Protein AF-A0A7W8GCJ0-F1 (afdb_monomer)

Radius of gyration: 12.18 Å; Cα contacts (8 Å, |Δi|>4): 55; chains: 1; bounding box: 26×27×34 Å

Foldseek 3Di:
DPDDDLVRLVVLVVVQLVVLCVVCVPDDSLVSCCLLVCFPADPNGTDRPDPDRSSVSSVVSVVSVVD

pLDDT: mean 86.9, std 11.87, range [45.88, 97.56]

Organism: NCBI:txid1665626

Sequence (67 aa):
MQQMSRLDANRALLTLLLQEVEAYPDLRLGQVLVNLGVLTFEEGRPVDPFYEEPSVTLRRVRQSTQR

Mean predicted aligned error: 4.7 Å

Solvent-accessible surface area (backbone atoms only — not comparable to full-atom values): 4046 Å² total; per-residue (Å²): 130,86,78,74,48,63,66,57,24,46,50,54,45,50,53,53,50,50,53,49,47,70,76,42,72,87,54,52,70,63,53,52,34,34,74,48,54,72,25,44,80,54,98,91,38,73,39,77,88,68,97,63,59,45,53,57,50,42,54,49,24,60,59,61,76,74,111

Structure (mmCIF, N/CA/C/O backbone):
data_AF-A0A7W8GCJ0-F1
#
_entry.id   AF-A0A7W8GCJ0-F1
#
loop_
_atom_site.group_PDB
_atom_site.id
_atom_site.type_symbol
_atom_site.label_atom_id
_atom_site.label_alt_id
_atom_site.label_comp_id
_atom_site.label_asym_id
_atom_site.label_entity_id
_atom_site.label_seq_id
_atom_site.pdbx_PDB_ins_code
_atom_site.Cartn_x
_atom_site.Cartn_y
_atom_site.Cartn_z
_atom_site.occupancy
_atom_site.B_iso_or_equiv
_atom_site.auth_seq_id
_atom_site.auth_comp_id
_atom_site.auth_asym_id
_atom_site.auth_atom_id
_atom_site.pdbx_PDB_model_num
ATOM 1 N N . MET A 1 1 ? 8.001 5.322 -24.111 1.00 45.88 1 MET A N 1
ATOM 2 C CA . MET A 1 1 ? 7.672 5.550 -22.686 1.00 45.88 1 MET A CA 1
ATOM 3 C C . MET A 1 1 ? 8.970 5.513 -21.900 1.00 45.88 1 MET A C 1
ATOM 5 O O . MET A 1 1 ? 9.667 4.513 -22.013 1.00 45.88 1 MET A O 1
ATOM 9 N N . GLN A 1 2 ? 9.336 6.576 -21.178 1.00 53.56 2 GLN A N 1
ATOM 10 C CA . GLN A 1 2 ? 10.470 6.502 -20.247 1.00 53.56 2 GLN A CA 1
ATOM 11 C C . GLN A 1 2 ? 10.169 5.424 -19.201 1.00 53.56 2 GLN A C 1
ATOM 13 O O . GLN A 1 2 ? 9.090 5.417 -18.607 1.00 53.56 2 GLN A O 1
ATOM 18 N N . GLN A 1 3 ? 11.093 4.484 -19.028 1.00 65.19 3 GLN A N 1
ATOM 19 C CA . GLN A 1 3 ? 10.986 3.460 -18.001 1.00 65.19 3 GLN A CA 1
ATOM 20 C C . GLN A 1 3 ? 11.135 4.151 -16.642 1.00 65.19 3 GLN A C 1
ATOM 22 O O . GLN A 1 3 ? 12.154 4.786 -16.380 1.00 65.19 3 GLN A O 1
ATOM 27 N N . MET A 1 4 ? 10.089 4.094 -15.814 1.00 80.00 4 MET A N 1
ATOM 28 C CA . MET A 1 4 ? 10.106 4.680 -14.472 1.00 80.00 4 MET A CA 1
ATOM 29 C C . MET A 1 4 ? 11.246 4.054 -13.666 1.00 80.00 4 MET A C 1
ATOM 31 O O . MET A 1 4 ? 11.393 2.828 -13.666 1.00 80.00 4 MET A O 1
ATOM 35 N N . SER A 1 5 ? 12.058 4.878 -12.999 1.00 91.62 5 SER A N 1
ATOM 36 C CA . SER A 1 5 ? 13.154 4.357 -12.186 1.00 91.62 5 SER A CA 1
ATOM 37 C C . SER A 1 5 ? 12.609 3.543 -11.009 1.00 91.62 5 SER A C 1
ATOM 39 O O . SER A 1 5 ? 11.496 3.781 -10.529 1.00 91.62 5 SER A O 1
ATOM 41 N N . ARG A 1 6 ? 13.407 2.596 -10.501 1.00 91.50 6 ARG A N 1
ATOM 42 C CA . ARG A 1 6 ? 13.047 1.822 -9.302 1.00 91.50 6 ARG A CA 1
ATOM 43 C C . ARG A 1 6 ? 12.733 2.740 -8.113 1.00 91.50 6 ARG A C 1
ATOM 45 O O . ARG A 1 6 ? 11.781 2.489 -7.381 1.00 91.50 6 ARG A O 1
ATOM 52 N N . LEU A 1 7 ? 13.507 3.817 -7.949 1.00 93.44 7 LEU A N 1
ATOM 53 C CA . LEU A 1 7 ? 13.305 4.804 -6.888 1.00 93.44 7 LEU A CA 1
ATOM 54 C C . LEU A 1 7 ? 11.958 5.518 -7.028 1.00 93.44 7 LEU A C 1
ATOM 56 O O . LEU A 1 7 ? 11.236 5.649 -6.043 1.00 93.44 7 LEU A O 1
ATOM 60 N N . ASP A 1 8 ? 11.608 5.956 -8.235 1.00 95.56 8 ASP A N 1
ATOM 61 C CA . ASP A 1 8 ? 10.347 6.662 -8.462 1.00 95.56 8 ASP A CA 1
ATOM 62 C C . ASP A 1 8 ? 9.152 5.729 -8.270 1.00 95.56 8 ASP A C 1
ATOM 64 O O . ASP A 1 8 ? 8.150 6.127 -7.678 1.00 95.56 8 ASP A O 1
ATOM 68 N N . ALA A 1 9 ? 9.263 4.475 -8.719 1.00 93.31 9 ALA A N 1
ATOM 69 C CA . ALA A 1 9 ? 8.222 3.478 -8.507 1.00 93.31 9 ALA A CA 1
ATOM 70 C C . ALA A 1 9 ? 8.006 3.191 -7.012 1.00 93.31 9 ALA A C 1
ATOM 72 O O . ALA A 1 9 ? 6.867 3.194 -6.548 1.00 93.31 9 ALA A O 1
ATOM 73 N N . ASN A 1 10 ? 9.093 3.040 -6.246 1.00 93.69 10 ASN A N 1
ATOM 74 C CA . ASN A 1 10 ? 9.029 2.905 -4.790 1.00 93.69 10 ASN A CA 1
ATOM 75 C C . ASN A 1 10 ? 8.368 4.121 -4.134 1.00 93.69 10 ASN A C 1
ATOM 77 O O . ASN A 1 10 ? 7.471 3.960 -3.313 1.00 93.69 10 ASN A O 1
ATOM 81 N N . ARG A 1 11 ? 8.769 5.341 -4.511 1.00 96.81 11 ARG A N 1
ATOM 82 C CA . ARG A 1 11 ? 8.169 6.573 -3.976 1.00 96.81 11 ARG A CA 1
ATOM 83 C C . ARG A 1 11 ? 6.669 6.631 -4.246 1.00 96.81 11 ARG A C 1
ATOM 85 O O . ARG A 1 11 ? 5.907 6.908 -3.330 1.00 96.81 11 ARG A O 1
ATOM 92 N N . ALA A 1 12 ? 6.248 6.318 -5.468 1.00 95.62 12 ALA A N 1
ATOM 93 C CA . ALA A 1 12 ? 4.837 6.316 -5.832 1.00 95.62 12 ALA A CA 1
ATOM 94 C C . ALA A 1 12 ? 4.029 5.260 -5.057 1.00 95.62 12 ALA A C 1
ATOM 96 O O . ALA A 1 12 ? 2.919 5.555 -4.623 1.00 95.62 12 ALA A O 1
ATOM 97 N N . LEU A 1 13 ? 4.583 4.061 -4.844 1.00 94.25 13 LEU A N 1
ATOM 98 C CA . LEU A 1 13 ? 3.954 3.037 -4.001 1.00 94.25 13 LEU A CA 1
ATOM 99 C C . LEU A 1 13 ? 3.811 3.504 -2.549 1.00 94.25 13 LEU A C 1
ATOM 101 O O . LEU A 1 13 ? 2.746 3.340 -1.966 1.00 94.25 13 LEU A O 1
ATOM 105 N N . LEU A 1 14 ? 4.848 4.128 -1.983 1.00 95.81 14 LEU A N 1
ATOM 106 C CA . LEU A 1 14 ? 4.802 4.668 -0.622 1.00 95.81 14 LEU A CA 1
ATOM 107 C C . LEU A 1 14 ? 3.765 5.789 -0.480 1.00 95.81 14 LEU A C 1
ATOM 109 O O . LEU A 1 14 ? 3.081 5.850 0.535 1.00 95.81 14 LEU A O 1
ATOM 113 N N . THR A 1 15 ? 3.610 6.647 -1.493 1.00 96.94 15 THR A N 1
ATOM 114 C CA . THR A 1 15 ? 2.557 7.672 -1.503 1.00 96.94 15 THR A CA 1
ATOM 115 C C . THR A 1 15 ? 1.162 7.049 -1.469 1.00 96.94 15 THR A C 1
ATOM 117 O O . THR A 1 15 ? 0.338 7.483 -0.671 1.00 96.94 15 THR A O 1
ATOM 120 N N . LEU A 1 16 ? 0.904 6.022 -2.286 1.00 95.25 16 LEU A N 1
ATOM 121 C CA . LEU A 1 16 ? -0.384 5.314 -2.284 1.00 95.25 16 LEU A CA 1
ATOM 122 C C . LEU A 1 16 ? -0.632 4.603 -0.949 1.00 95.25 16 LEU A C 1
ATOM 124 O O . LEU A 1 16 ? -1.736 4.651 -0.420 1.00 95.25 16 LEU A O 1
ATOM 128 N N . LEU A 1 17 ? 0.410 3.992 -0.379 1.00 95.31 17 LEU A N 1
ATOM 129 C CA . LEU A 1 17 ? 0.327 3.345 0.926 1.00 95.31 17 LEU A CA 1
ATOM 130 C C . LEU A 1 17 ? -0.061 4.333 2.026 1.00 95.31 17 LEU A C 1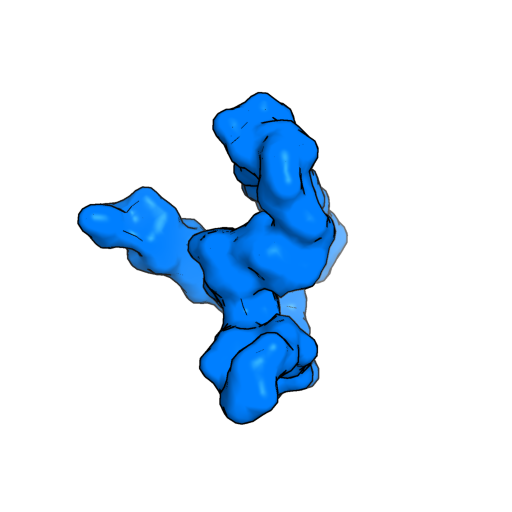
ATOM 132 O O . LEU A 1 17 ? -0.925 4.025 2.840 1.00 95.31 17 LEU A O 1
ATOM 136 N N . LEU A 1 18 ? 0.560 5.514 2.042 1.00 96.44 18 LEU A N 1
ATOM 137 C CA . LEU A 1 18 ? 0.250 6.542 3.030 1.00 96.44 18 LEU A CA 1
ATOM 138 C C . LEU A 1 18 ? -1.207 7.011 2.911 1.00 96.44 18 LEU A C 1
ATOM 140 O O . LEU A 1 18 ? -1.898 7.082 3.920 1.00 96.44 18 LEU A O 1
ATOM 144 N N . GLN A 1 19 ? -1.683 7.246 1.684 1.00 95.44 19 GLN A N 1
ATOM 145 C CA . GLN A 1 19 ? -3.074 7.632 1.422 1.00 95.44 19 GLN A CA 1
ATOM 146 C C . GLN A 1 19 ? -4.075 6.583 1.927 1.00 95.44 19 GLN A C 1
ATOM 148 O O . GLN A 1 19 ? -5.077 6.936 2.541 1.00 95.44 19 GLN A O 1
ATOM 153 N N . GLU A 1 20 ? -3.797 5.297 1.706 1.00 95.56 20 GLU A N 1
ATOM 154 C CA . GLU A 1 20 ? -4.682 4.211 2.138 1.00 95.56 20 GLU A CA 1
ATOM 155 C C . GLU A 1 20 ? -4.718 4.069 3.669 1.00 95.56 20 GLU A C 1
ATOM 157 O O . GLU A 1 20 ? -5.783 3.865 4.248 1.00 95.56 20 GLU A O 1
ATOM 162 N N . VAL A 1 21 ? -3.569 4.222 4.343 1.00 96.69 21 VAL A N 1
ATOM 163 C CA . VAL A 1 21 ? -3.493 4.215 5.817 1.00 96.69 21 VAL A CA 1
ATOM 164 C C . VAL A 1 21 ? -4.281 5.382 6.414 1.00 96.69 21 VAL A C 1
ATOM 166 O O . VAL A 1 21 ? -4.966 5.205 7.419 1.00 96.69 21 VAL A O 1
ATOM 169 N N . GLU A 1 22 ? -4.206 6.564 5.802 1.00 96.69 22 GLU A N 1
ATOM 170 C CA . GLU A 1 22 ? -4.970 7.738 6.235 1.00 96.69 22 GLU A CA 1
ATOM 171 C C . GLU A 1 22 ? -6.479 7.568 6.001 1.00 96.69 22 GLU A C 1
ATOM 173 O O . GLU A 1 22 ? -7.278 7.979 6.842 1.00 96.69 22 GLU A O 1
ATOM 178 N N . ALA A 1 23 ? -6.879 6.943 4.889 1.00 95.56 23 ALA A N 1
ATOM 179 C CA . ALA A 1 23 ? -8.283 6.696 4.565 1.00 95.56 23 ALA A CA 1
ATOM 180 C C . ALA A 1 23 ? -8.922 5.595 5.431 1.00 95.56 23 ALA A C 1
ATOM 182 O O . ALA A 1 23 ? -10.113 5.670 5.741 1.00 95.56 23 ALA A O 1
ATOM 183 N N . TYR A 1 24 ? -8.141 4.588 5.835 1.00 96.12 24 TYR A N 1
ATOM 184 C CA . TYR A 1 24 ? -8.621 3.412 6.564 1.00 96.12 24 TYR A CA 1
ATOM 185 C C . TYR A 1 24 ? -7.761 3.115 7.809 1.00 96.12 24 TYR A C 1
ATOM 187 O O . TYR A 1 24 ? -7.097 2.074 7.873 1.00 96.12 24 TYR A O 1
ATOM 195 N N . PRO A 1 25 ? -7.789 3.990 8.833 1.00 96.38 25 PRO A N 1
ATOM 196 C CA . PRO A 1 25 ? -6.871 3.929 9.976 1.00 96.38 25 PRO A CA 1
ATOM 197 C C . PRO A 1 25 ? -7.035 2.680 10.857 1.00 96.38 25 PRO A C 1
ATOM 199 O O . PRO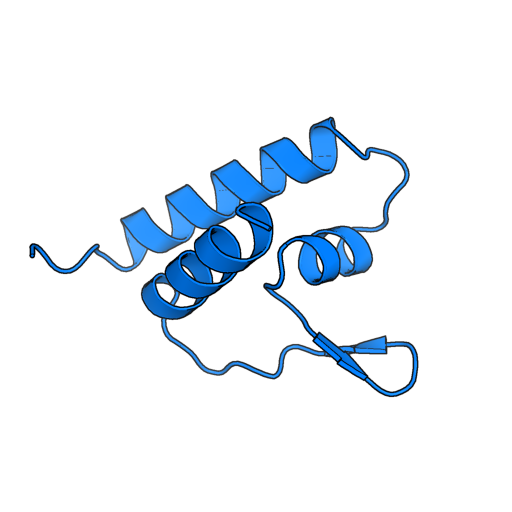 A 1 25 ? -6.110 2.307 11.576 1.00 96.38 25 PRO A O 1
ATOM 202 N N . ASP A 1 26 ? -8.191 2.016 10.794 1.00 97.56 26 ASP A N 1
ATOM 203 C CA . ASP A 1 26 ? -8.482 0.814 11.584 1.00 97.56 26 ASP A CA 1
ATOM 204 C C . ASP A 1 26 ? -7.918 -0.474 10.957 1.00 97.56 26 ASP A C 1
ATOM 206 O O . ASP A 1 26 ? -7.899 -1.534 11.593 1.00 97.56 26 ASP A O 1
ATOM 210 N N . LEU A 1 27 ? -7.465 -0.418 9.700 1.00 94.56 27 LEU A N 1
ATOM 211 C CA . LEU A 1 27 ? -6.885 -1.576 9.030 1.00 94.56 27 LEU A CA 1
ATOM 212 C C . LEU A 1 27 ? -5.459 -1.829 9.515 1.00 94.56 27 LEU A C 1
ATOM 214 O O . LEU A 1 27 ? -4.617 -0.937 9.600 1.00 94.56 27 LEU A O 1
ATOM 218 N N . ARG A 1 28 ? -5.134 -3.102 9.753 1.00 94.62 28 ARG A N 1
ATOM 219 C CA . ARG A 1 28 ? -3.742 -3.505 9.983 1.00 94.62 28 ARG A CA 1
ATOM 220 C C . ARG A 1 28 ? -2.954 -3.364 8.685 1.00 94.62 28 ARG A C 1
ATOM 222 O O . ARG A 1 28 ? -3.488 -3.621 7.609 1.00 94.62 28 ARG A O 1
ATOM 229 N N . LEU A 1 29 ? -1.651 -3.103 8.789 1.00 92.88 29 LEU A N 1
ATOM 230 C CA . LEU A 1 29 ? -0.782 -2.900 7.623 1.00 92.88 29 LEU A CA 1
ATOM 231 C C . LEU A 1 29 ? -0.901 -4.014 6.566 1.00 92.88 29 LEU A C 1
ATOM 233 O O . LEU A 1 29 ? -0.987 -3.726 5.380 1.00 92.88 29 LEU A O 1
ATOM 237 N N . GLY A 1 30 ? -0.976 -5.286 6.973 1.00 92.56 30 GLY A N 1
ATOM 238 C CA . GLY A 1 30 ? -1.165 -6.391 6.025 1.00 92.56 30 GLY A CA 1
ATOM 239 C C . GLY A 1 30 ? -2.475 -6.308 5.228 1.00 92.56 30 GLY A C 1
ATOM 240 O O . GLY A 1 30 ? -2.487 -6.650 4.053 1.00 92.56 30 GLY A O 1
ATOM 241 N N . GLN A 1 31 ? -3.561 -5.818 5.835 1.00 92.31 31 GLN A N 1
ATOM 242 C CA . GLN A 1 31 ? -4.848 -5.616 5.156 1.00 92.31 31 GLN A CA 1
ATOM 243 C C . GLN A 1 31 ? -4.779 -4.436 4.1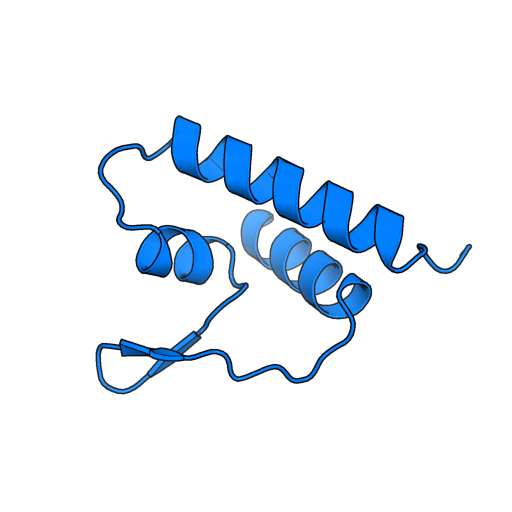87 1.00 92.31 31 GLN A C 1
ATOM 245 O O . GLN A 1 31 ? -5.247 -4.559 3.064 1.00 92.31 31 GLN A O 1
ATOM 250 N N . VAL A 1 32 ? -4.125 -3.341 4.582 1.00 94.50 32 VAL A N 1
ATOM 251 C CA . VAL A 1 32 ? -3.859 -2.190 3.702 1.00 94.50 32 VAL A CA 1
ATOM 252 C C . VAL A 1 32 ? -3.087 -2.629 2.452 1.00 94.50 32 VAL A C 1
ATOM 254 O O . VAL A 1 32 ? -3.466 -2.314 1.328 1.00 94.50 32 VAL A O 1
ATOM 257 N N . LEU A 1 33 ? -2.025 -3.417 2.630 1.00 92.69 33 LEU A N 1
ATOM 258 C CA . LEU A 1 33 ? -1.211 -3.912 1.518 1.00 92.69 33 LEU A CA 1
ATOM 259 C C . LEU A 1 33 ? -1.980 -4.873 0.595 1.00 92.69 33 LEU A C 1
ATOM 261 O O . LEU A 1 33 ? -1.753 -4.862 -0.615 1.00 92.69 33 LEU A O 1
ATOM 265 N N . VAL A 1 34 ? -2.886 -5.687 1.145 1.00 91.69 34 VAL A N 1
ATOM 266 C CA . VAL A 1 34 ? -3.793 -6.537 0.355 1.00 91.69 34 VAL A CA 1
ATOM 267 C C . VAL A 1 34 ? -4.806 -5.689 -0.415 1.00 91.69 34 VAL A C 1
ATOM 269 O O . VAL A 1 34 ? -4.986 -5.914 -1.608 1.00 91.69 34 VAL A O 1
ATOM 27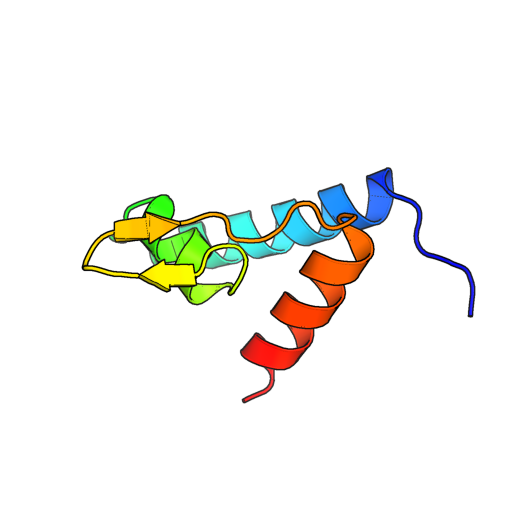2 N N . ASN A 1 35 ? -5.418 -4.685 0.220 1.00 90.31 35 ASN A N 1
ATOM 273 C CA . ASN A 1 35 ? -6.375 -3.781 -0.429 1.00 90.31 35 ASN A CA 1
ATOM 274 C C . ASN A 1 35 ? -5.745 -3.035 -1.611 1.00 90.31 35 ASN A C 1
ATOM 276 O O . ASN A 1 35 ? -6.350 -2.927 -2.674 1.00 90.31 35 ASN A O 1
ATOM 280 N N . LEU A 1 36 ? -4.492 -2.598 -1.462 1.00 90.69 36 LEU A N 1
ATOM 281 C CA . LEU A 1 36 ? -3.732 -1.973 -2.544 1.00 90.69 36 LEU A CA 1
ATOM 282 C C . LEU A 1 36 ? -3.274 -2.964 -3.627 1.00 90.69 36 LEU A C 1
ATOM 284 O O . LEU A 1 36 ? -2.756 -2.543 -4.657 1.00 90.69 36 LEU A O 1
ATOM 288 N N . GLY A 1 37 ? -3.430 -4.276 -3.433 1.00 89.38 37 GLY A N 1
ATOM 289 C CA . GLY A 1 37 ? -2.947 -5.295 -4.370 1.00 89.38 37 GLY A CA 1
ATOM 290 C C . GLY A 1 37 ? -1.418 -5.415 -4.418 1.00 89.38 37 GLY A C 1
ATOM 291 O O . GLY A 1 37 ? -0.856 -5.841 -5.435 1.00 89.38 37 GLY A O 1
ATOM 292 N N . VAL A 1 38 ? -0.743 -5.004 -3.337 1.00 90.50 38 VAL A N 1
ATOM 293 C CA . VAL A 1 38 ? 0.695 -5.225 -3.120 1.00 90.50 38 VAL A CA 1
ATOM 294 C C . VAL A 1 38 ? 0.930 -6.659 -2.656 1.00 90.50 38 VAL A C 1
ATOM 296 O O . VAL A 1 38 ? 1.805 -7.330 -3.190 1.00 90.50 38 VAL A O 1
ATOM 299 N N . LEU A 1 39 ? 0.111 -7.128 -1.713 1.00 90.81 39 LEU A N 1
ATOM 300 C CA . LEU A 1 39 ? 0.067 -8.518 -1.260 1.00 90.81 39 LEU A CA 1
ATOM 301 C C . LEU A 1 39 ? -1.178 -9.218 -1.811 1.00 90.81 39 LEU A C 1
ATOM 303 O O . LEU A 1 39 ? -2.168 -8.569 -2.153 1.00 90.81 39 LEU A O 1
ATOM 307 N N . THR A 1 40 ? -1.149 -10.546 -1.849 1.00 88.06 40 THR A N 1
ATOM 308 C 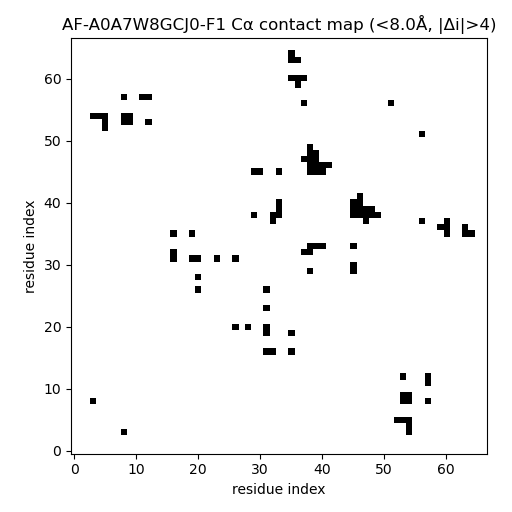CA . THR A 1 40 ? -2.345 -11.375 -2.044 1.00 88.06 40 THR A CA 1
ATOM 309 C C . THR A 1 40 ? -2.803 -11.958 -0.715 1.00 88.06 40 THR A C 1
ATOM 311 O O . THR A 1 40 ? -2.082 -11.931 0.281 1.00 88.06 40 THR A O 1
ATOM 314 N N . PHE A 1 41 ? -4.039 -12.450 -0.673 1.00 86.94 41 PHE A N 1
ATOM 315 C CA . PHE A 1 41 ? -4.587 -13.120 0.499 1.00 86.94 41 PHE A CA 1
ATOM 316 C C . PHE A 1 41 ? -4.807 -14.591 0.164 1.00 86.94 41 PHE A C 1
ATOM 318 O O . PHE A 1 41 ? -5.677 -14.924 -0.639 1.00 86.94 41 PHE A O 1
ATOM 325 N N . GLU A 1 42 ? -4.010 -15.465 0.765 1.00 88.81 42 GLU A N 1
ATOM 326 C CA . GLU A 1 42 ? -4.042 -16.906 0.520 1.00 88.81 42 GLU A CA 1
ATOM 327 C C . GLU A 1 42 ? -4.154 -17.627 1.861 1.00 88.81 42 GLU A C 1
ATOM 329 O O . GLU A 1 42 ? -3.477 -17.269 2.821 1.00 88.81 42 GLU A O 1
ATOM 334 N N . GLU A 1 43 ? -5.044 -18.618 1.959 1.00 89.50 43 GLU A N 1
ATOM 335 C CA . GLU A 1 43 ? -5.229 -19.431 3.177 1.00 89.50 43 GLU A CA 1
ATOM 336 C C . GLU A 1 43 ? -5.436 -18.609 4.470 1.00 89.50 43 GLU A C 1
ATOM 338 O O . GLU A 1 43 ? -5.000 -18.994 5.554 1.00 89.50 43 GLU A O 1
ATOM 343 N N . GLY A 1 44 ? -6.094 -17.449 4.378 1.00 85.00 44 GLY A N 1
ATOM 344 C CA . GLY A 1 44 ? -6.370 -16.603 5.545 1.00 85.00 44 GLY A CA 1
ATOM 345 C C . GLY A 1 44 ? -5.214 -15.697 5.981 1.00 85.00 44 GLY A C 1
ATOM 346 O O . GLY A 1 44 ? -5.321 -15.045 7.024 1.00 85.00 44 GLY A O 1
ATOM 347 N N . ARG A 1 45 ? -4.122 -15.623 5.211 1.00 86.88 45 ARG A N 1
ATOM 348 C CA . ARG A 1 45 ? -2.957 -14.780 5.511 1.00 86.88 45 ARG A CA 1
ATOM 349 C C . ARG A 1 45 ? -2.542 -13.920 4.310 1.00 86.88 45 ARG A C 1
ATOM 351 O O . ARG A 1 45 ? -2.646 -14.372 3.171 1.00 86.88 45 ARG A O 1
ATOM 358 N N . PRO A 1 46 ? -2.040 -12.694 4.542 1.00 87.50 46 PRO A N 1
ATOM 359 C CA . PRO A 1 46 ? -1.339 -11.943 3.512 1.00 87.50 46 PRO A CA 1
ATOM 360 C C . PRO A 1 46 ? -0.066 -12.685 3.098 1.00 87.50 46 PRO A C 1
ATOM 362 O O . PRO A 1 46 ? 0.728 -13.080 3.954 1.00 87.50 46 PRO A O 1
ATOM 365 N N . VAL A 1 47 ? 0.125 -12.855 1.798 1.00 87.12 47 VAL A N 1
ATOM 366 C CA . VAL A 1 47 ? 1.324 -13.436 1.194 1.00 87.12 47 VAL A CA 1
ATOM 367 C C . VAL A 1 47 ? 1.887 -12.412 0.221 1.00 87.12 47 VAL A C 1
ATOM 369 O O . VAL A 1 47 ? 1.133 -11.677 -0.414 1.00 87.12 47 VAL A O 1
ATOM 372 N N . ASP A 1 48 ? 3.212 -12.330 0.137 1.00 82.94 48 ASP A N 1
ATOM 373 C CA . ASP A 1 48 ? 3.879 -11.623 -0.951 1.00 82.94 48 ASP A CA 1
ATOM 374 C C . ASP A 1 48 ? 4.183 -12.637 -2.058 1.00 82.94 48 ASP A C 1
ATOM 376 O O . ASP A 1 48 ? 5.149 -13.396 -1.937 1.00 82.94 48 ASP A O 1
ATOM 380 N N . PRO A 1 49 ? 3.350 -12.732 -3.106 1.00 70.75 49 PRO A N 1
ATOM 381 C CA . PRO A 1 49 ? 3.588 -13.689 -4.176 1.00 70.75 49 PRO A CA 1
ATOM 382 C C . PRO A 1 49 ? 4.591 -13.146 -5.208 1.00 70.75 49 PRO A C 1
ATOM 384 O O . PRO A 1 49 ? 4.858 -13.824 -6.201 1.00 70.75 49 PRO A O 1
ATOM 387 N N . PHE A 1 50 ? 5.123 -11.928 -5.028 1.00 66.12 50 PHE A N 1
ATOM 388 C CA . PHE A 1 50 ? 5.794 -11.186 -6.087 1.00 66.12 50 PHE A CA 1
ATOM 389 C C . PHE A 1 50 ? 7.271 -10.911 -5.771 1.00 66.12 50 PHE A C 1
ATOM 391 O O . PHE A 1 50 ? 7.624 -10.004 -5.030 1.00 66.12 50 PHE A O 1
ATOM 398 N N . TYR A 1 51 ? 8.171 -11.595 -6.479 1.00 67.12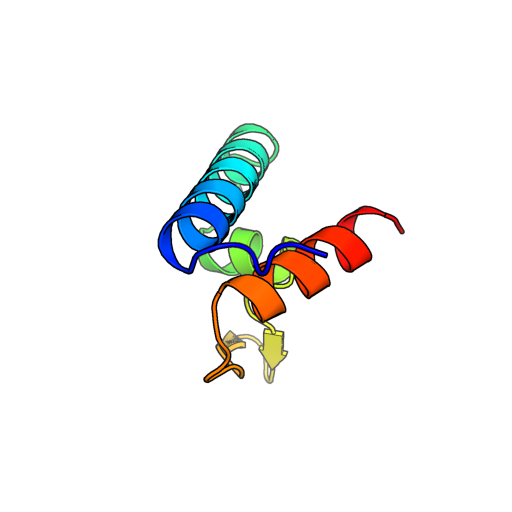 51 TYR A N 1
ATOM 399 C CA . TYR A 1 51 ? 9.589 -11.204 -6.637 1.00 67.12 51 TYR A CA 1
ATOM 400 C C . TYR A 1 51 ? 9.771 -10.134 -7.737 1.00 67.12 51 TYR A C 1
ATOM 402 O O . TYR A 1 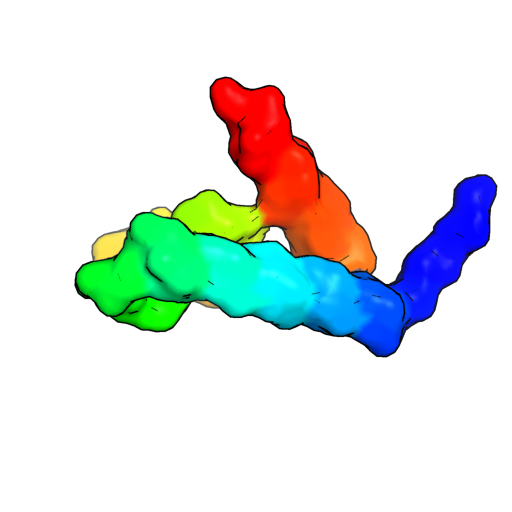51 ? 10.783 -10.082 -8.437 1.00 67.12 51 TYR A O 1
ATOM 410 N N . GLU A 1 52 ? 8.750 -9.305 -7.951 1.00 75.44 52 GLU A N 1
ATOM 411 C CA . GLU A 1 52 ? 8.645 -8.405 -9.097 1.00 75.44 52 GLU A CA 1
ATOM 412 C C . GLU A 1 52 ? 9.318 -7.047 -8.844 1.00 75.44 52 GLU A C 1
ATOM 414 O O . GLU A 1 52 ? 9.398 -6.556 -7.719 1.00 75.44 52 GLU A O 1
ATOM 419 N N . GLU A 1 53 ? 9.764 -6.388 -9.917 1.00 84.94 53 GLU A N 1
ATOM 420 C CA . GLU A 1 53 ? 10.268 -5.014 -9.834 1.00 84.94 53 GLU A CA 1
ATOM 421 C C . GLU A 1 53 ? 9.163 -4.039 -9.369 1.00 84.94 53 GLU A C 1
ATOM 423 O O . GLU A 1 53 ? 8.026 -4.135 -9.842 1.00 84.94 53 GLU A O 1
ATOM 428 N N . PRO A 1 54 ? 9.480 -3.014 -8.552 1.00 88.19 54 PRO A N 1
ATOM 429 C CA . PRO A 1 54 ? 8.493 -2.056 -8.036 1.00 88.19 54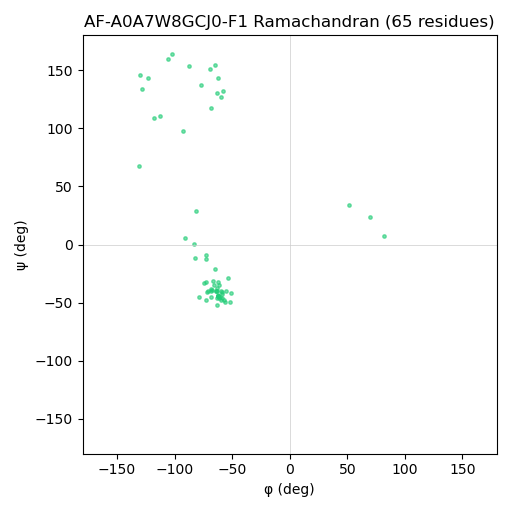 PRO A CA 1
ATOM 430 C C . PRO A 1 54 ? 7.634 -1.360 -9.098 1.00 88.19 54 PRO A C 1
ATOM 432 O O . PRO A 1 54 ? 6.490 -0.987 -8.841 1.00 88.19 54 PRO A O 1
ATOM 435 N N . SER A 1 55 ? 8.161 -1.184 -10.311 1.00 90.25 55 SER A N 1
ATOM 436 C CA . SER A 1 55 ? 7.416 -0.612 -11.437 1.00 90.25 55 SER A CA 1
ATOM 437 C C . SER A 1 55 ? 6.266 -1.512 -11.906 1.00 90.25 55 SER A C 1
ATOM 439 O O . SER A 1 55 ? 5.228 -1.004 -12.336 1.00 90.25 55 SER A O 1
ATOM 441 N N . VAL A 1 56 ? 6.417 -2.835 -11.789 1.00 89.31 56 VAL A N 1
ATOM 442 C CA . VAL A 1 56 ? 5.372 -3.822 -12.093 1.00 89.31 56 VAL A CA 1
ATOM 443 C C . VAL A 1 56 ? 4.296 -3.782 -11.015 1.00 89.31 56 VAL A C 1
ATOM 445 O O . VAL A 1 56 ? 3.119 -3.631 -11.352 1.00 89.31 56 VAL A O 1
ATOM 448 N N . THR A 1 57 ? 4.697 -3.794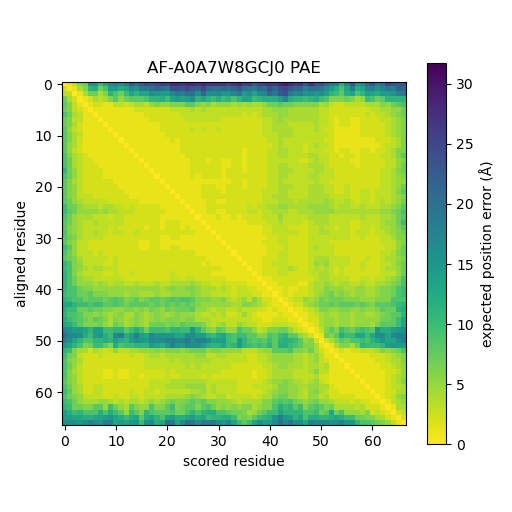 -9.740 1.00 90.25 57 THR A N 1
ATOM 449 C CA . THR A 1 57 ? 3.780 -3.657 -8.600 1.00 90.25 57 THR A CA 1
ATOM 450 C C . THR A 1 57 ? 2.958 -2.376 -8.708 1.00 90.25 57 THR A C 1
ATOM 452 O O . THR A 1 57 ? 1.732 -2.433 -8.666 1.00 90.25 57 THR A O 1
ATOM 455 N N . LEU A 1 58 ? 3.594 -1.227 -8.963 1.00 91.38 58 LEU A N 1
ATOM 456 C CA . LEU A 1 58 ? 2.896 0.053 -9.124 1.00 91.38 58 LEU A CA 1
ATOM 457 C C . LEU A 1 58 ? 1.865 0.030 -10.258 1.00 91.38 58 LEU A C 1
ATOM 459 O O . LEU A 1 58 ? 0.775 0.585 -10.116 1.00 91.38 58 LEU A O 1
ATOM 463 N N . ARG A 1 59 ? 2.195 -0.602 -11.391 1.00 89.31 59 ARG A N 1
ATOM 464 C CA . ARG A 1 59 ? 1.257 -0.744 -12.509 1.00 89.31 59 ARG A CA 1
ATOM 465 C C . ARG A 1 59 ? 0.029 -1.558 -12.099 1.00 89.31 59 ARG A C 1
ATOM 467 O O . ARG A 1 59 ? -1.077 -1.150 -12.440 1.00 89.31 59 ARG A O 1
ATOM 474 N N . ARG A 1 60 ? 0.216 -2.662 -11.367 1.00 87.12 60 ARG A N 1
ATOM 475 C CA . ARG A 1 60 ? -0.881 -3.499 -10.857 1.00 87.12 60 ARG A CA 1
ATOM 476 C C . ARG A 1 60 ? -1.759 -2.728 -9.874 1.00 87.12 60 ARG A C 1
ATOM 478 O O . ARG A 1 60 ? -2.960 -2.658 -10.102 1.00 87.12 60 ARG A O 1
ATOM 485 N N . VAL A 1 61 ? -1.167 -2.096 -8.855 1.00 89.50 61 VAL A N 1
ATOM 486 C CA . VAL A 1 61 ? -1.908 -1.293 -7.861 1.00 89.50 61 VAL A CA 1
ATOM 487 C C . VAL A 1 61 ? -2.808 -0.272 -8.560 1.00 89.50 61 VAL A C 1
ATOM 489 O O . VAL A 1 61 ? -4.010 -0.230 -8.322 1.00 89.50 61 VAL A O 1
ATOM 492 N N . ARG A 1 62 ? -2.256 0.485 -9.518 1.00 88.88 62 ARG A N 1
ATOM 493 C CA . ARG A 1 62 ? -3.017 1.495 -10.270 1.00 88.88 62 ARG A CA 1
ATOM 494 C C . ARG A 1 62 ? -4.171 0.923 -11.093 1.00 88.88 62 ARG A C 1
ATOM 496 O O . ARG A 1 62 ? -5.160 1.619 -11.282 1.00 88.88 62 ARG A O 1
ATOM 503 N N . GLN A 1 63 ? -4.048 -0.300 -11.605 1.00 84.38 63 GLN A N 1
ATOM 504 C CA . GLN A 1 63 ? -5.134 -0.968 -12.330 1.00 84.38 63 GLN A CA 1
ATOM 505 C C . GLN A 1 63 ? -6.233 -1.466 -11.385 1.00 84.38 63 GLN A C 1
ATOM 507 O O . GLN A 1 63 ? -7.401 -1.463 -11.767 1.00 84.38 63 GLN A O 1
ATOM 512 N N . SER A 1 64 ? -5.871 -1.876 -10.167 1.00 75.06 64 SER A N 1
ATOM 513 C CA . SER A 1 64 ? -6.818 -2.343 -9.150 1.00 75.06 64 SER A CA 1
ATOM 514 C C . SER A 1 64 ? -7.674 -1.211 -8.582 1.00 75.06 64 SER A C 1
ATOM 516 O O . SER A 1 64 ? -8.872 -1.399 -8.423 1.00 75.06 64 SER A O 1
ATOM 518 N N . THR A 1 65 ? -7.100 -0.026 -8.346 1.00 65.31 65 THR A N 1
ATOM 519 C CA . THR A 1 65 ? -7.831 1.142 -7.806 1.00 65.31 65 THR A CA 1
ATOM 520 C C . THR A 1 65 ? -8.782 1.798 -8.822 1.00 65.31 65 THR A C 1
ATOM 522 O O . THR A 1 65 ? -9.584 2.648 -8.457 1.00 65.31 65 THR A O 1
ATOM 525 N N . GLN A 1 66 ? -8.693 1.450 -10.111 1.00 60.50 66 GLN A N 1
ATOM 526 C CA . GLN A 1 66 ? -9.552 2.002 -11.174 1.00 60.50 66 GLN A CA 1
ATOM 527 C C . GLN A 1 66 ? -10.841 1.196 -11.424 1.00 60.50 66 GLN A C 1
ATOM 529 O O . GLN A 1 66 ? -11.555 1.489 -12.384 1.00 60.50 66 GLN A O 1
ATOM 534 N N . ARG A 1 67 ? -11.121 0.173 -10.611 1.00 47.91 67 ARG A N 1
ATOM 535 C CA . ARG A 1 67 ? -12.353 -0.629 -10.658 1.00 47.91 67 ARG A CA 1
ATOM 536 C C . ARG A 1 67 ? -13.300 -0.225 -9.543 1.00 47.91 67 ARG A C 1
ATOM 538 O O . ARG A 1 67 ? -14.519 -0.274 -9.809 1.00 47.91 67 ARG A O 1
#

Nearest PDB structures (foldseek):
  8zsv-assembly1_A  TM=2.891E-01  e=2.205E+00  Homo sapiens
  8yy8-assembly1_A  TM=2.774E-01  e=2.347E+00  Homo sapiens
  8pm2-assembly1_A  TM=2.938E-01  e=3.205E+00  Homo sapiens
  8f2a-assembly1_A  TM=2.731E-01  e=3.865E+00  Homo sapiens
  7mbx-assembly1_A  TM=2.710E-01  e=4.113E+00  Homo sapiens

Secondary structure (DSSP, 8-state):
-PPPPHHHHHHHHHHHHHHHHHH-TTS-HHHHHHHTTSSEEETTEEE------HHHHHHHHHHHTT-